Protein AF-A0A3D4QCE1-F1 (afdb_monomer)

Secondary structure (DSSP, 8-state):
-GGGS-HHHHHHTTSS-HHHHT-TTT----S-TT---HHHHHHHHHHHHHHHHHHHHHTT--HHHHHHTS-HHHHHHHHHHHHHHHTTT--GGGS-HHHHTT-HHHHHHHHHHSHHHHHHHHHHHHHHHHHHHHHHHHHHTTT--------SS--SSSHHHHH-

Mean predicted aligned error: 3.31 Å

Sequence (164 aa):
NPYFVDLETLIEEGLLTEEELDDPEEFDFGDDPERIDYGKLYTSKTKALKLAYTRFLAQGGDVKALAETLRPETLEYCVFMAIKDAHAGASWDVWPEALRDKEEKAVADFRATHADEIGFYVFVQYTFQQQWAALRAYATARGIEILGDIPIYCAPDSADTWAH

pLDDT: mean 95.27, std 3.22, range [82.56, 98.62]

Nearest PDB structures (foldseek):
  1esw-assembly1_A  TM=8.940E-01  e=5.575E-08  Thermus aquaticus
  5jiw-assembly1_A  TM=9.089E-01  e=1.547E-07  Thermus aquaticus
  2oww-assembly1_A  TM=8.912E-01  e=1.139E-07  Thermus thermophilus
  1fp9-assembly1_A  TM=8.664E-01  e=1.029E-07  Thermus thermophilus
  6m6t-assembly8_H  TM=8.892E-01  e=2.564E-06  Streptococcus agalactiae

Radius of gyration: 17.29 Å; Cα contacts (8 Å, |Δi|>4): 129; chains: 1; bounding box: 42×36×49 Å

Foldseek 3Di:
DLLPLDVVVLCVVVLDPPVQCPPPVQADQDDDPVDGDVVRCVRRSLSSLVSSLVVCVVVVHDLVVLLVVDDPLLLLQLLLVLQCVVVVNDFLVPDDPCQQQVPVVVSVVSCVVRVSSSSSSSSSVSSSVVVVVVVCVVCVVVVHDDDDDDDPDDDCRGSVVSVD

Solvent-accessible surface area (backbone atoms only — not comparable to full-atom values): 9610 Å² total; per-residue (Å²): 116,78,85,74,46,63,63,68,62,35,30,77,71,67,36,44,55,69,74,63,62,67,32,70,91,78,27,44,73,70,87,51,93,90,52,87,45,65,70,40,34,57,54,30,51,51,51,52,52,52,49,27,46,54,41,38,48,74,75,68,53,58,57,66,67,50,47,74,75,50,53,72,69,56,54,49,35,20,49,44,50,34,54,25,55,78,52,77,66,48,57,52,90,77,42,61,63,50,62,42,70,57,34,68,66,52,49,50,52,45,51,72,75,40,47,64,57,27,36,48,39,41,49,52,53,45,52,34,52,53,55,50,50,51,52,50,50,58,34,48,78,70,76,44,84,85,84,84,86,81,77,96,69,81,60,86,74,34,48,71,56,65,74,106

Structure (mmCIF, N/CA/C/O backbone):
data_AF-A0A3D4QCE1-F1
#
_entry.id   AF-A0A3D4QCE1-F1
#
loop_
_atom_site.group_PDB
_atom_site.id
_atom_site.type_symbol
_atom_site.label_atom_id
_atom_site.label_alt_id
_atom_site.label_comp_id
_atom_site.label_asym_id
_atom_site.label_entity_id
_atom_site.label_seq_id
_atom_site.pdbx_PDB_ins_code
_atom_site.Cartn_x
_atom_site.Cartn_y
_atom_site.Cartn_z
_atom_site.occupancy
_atom_site.B_iso_or_equiv
_atom_site.auth_seq_id
_atom_site.auth_comp_id
_atom_site.auth_asym_id
_atom_site.auth_atom_id
_atom_site.pdbx_PDB_model_num
ATOM 1 N N . ASN A 1 1 ? 1.823 -7.032 5.117 1.00 83.44 1 ASN A N 1
ATOM 2 C CA . ASN A 1 1 ? 0.753 -7.701 4.343 1.00 83.44 1 ASN A CA 1
ATOM 3 C C . ASN A 1 1 ? -0.381 -6.695 4.159 1.00 83.44 1 ASN A C 1
ATOM 5 O O . ASN A 1 1 ? -0.926 -6.285 5.178 1.00 83.44 1 ASN A O 1
ATOM 9 N N . PRO A 1 2 ? -0.708 -6.273 2.922 1.00 87.69 2 PRO A N 1
ATOM 10 C CA . PRO A 1 2 ? -1.757 -5.282 2.643 1.00 87.69 2 PRO A CA 1
ATOM 11 C C . PRO A 1 2 ? -3.135 -5.617 3.229 1.00 87.69 2 PRO A C 1
ATOM 13 O O . PRO A 1 2 ? -3.902 -4.714 3.542 1.00 87.69 2 PRO A O 1
ATOM 16 N N . TYR A 1 3 ? -3.448 -6.902 3.428 1.00 90.44 3 TYR A N 1
ATOM 17 C CA . TYR A 1 3 ? -4.744 -7.318 3.973 1.00 90.44 3 TYR A CA 1
ATOM 18 C C . TYR A 1 3 ? -4.987 -6.877 5.417 1.00 90.44 3 TYR A C 1
ATOM 20 O O . TYR A 1 3 ? -6.141 -6.766 5.820 1.00 90.44 3 TYR A O 1
ATOM 28 N N . PHE A 1 4 ? -3.923 -6.587 6.170 1.00 93.81 4 PHE A N 1
ATOM 29 C CA . PHE A 1 4 ? -4.021 -6.075 7.537 1.00 93.81 4 PHE A CA 1
ATOM 30 C C . PHE A 1 4 ? -4.146 -4.554 7.620 1.00 93.81 4 PHE A C 1
ATOM 32 O O . PHE A 1 4 ? -4.203 -4.030 8.726 1.00 93.81 4 PHE A O 1
ATOM 39 N N . VAL A 1 5 ? -4.174 -3.842 6.487 1.00 96.88 5 VAL A N 1
ATOM 40 C CA . VAL A 1 5 ? -4.593 -2.438 6.504 1.00 96.88 5 VAL A CA 1
ATOM 41 C C . VAL A 1 5 ? -6.070 -2.405 6.862 1.00 96.88 5 VAL A C 1
ATOM 43 O O . VAL A 1 5 ? -6.891 -2.988 6.156 1.00 96.88 5 VAL A O 1
ATOM 46 N N . ASP A 1 6 ? -6.408 -1.760 7.961 1.00 96.88 6 ASP A N 1
ATOM 47 C CA . ASP A 1 6 ? -7.773 -1.576 8.415 1.00 96.88 6 ASP A CA 1
ATOM 48 C C . ASP A 1 6 ? -8.494 -0.523 7.559 1.00 96.88 6 ASP A C 1
ATOM 50 O O . ASP A 1 6 ? -7.960 0.568 7.342 1.00 96.88 6 ASP A O 1
ATOM 54 N N . LEU A 1 7 ? -9.679 -0.872 7.040 1.00 96.69 7 LEU A N 1
ATOM 55 C CA . LEU A 1 7 ? -10.476 0.047 6.217 1.00 96.69 7 LEU A CA 1
ATOM 56 C C . LEU A 1 7 ? -11.301 1.002 7.077 1.00 96.69 7 LEU A C 1
ATOM 58 O O . LEU A 1 7 ? -11.534 2.118 6.630 1.00 96.69 7 LEU A O 1
ATOM 62 N N . GLU A 1 8 ? -11.691 0.610 8.293 1.00 96.12 8 GLU A N 1
ATOM 63 C CA . GLU A 1 8 ? -12.442 1.488 9.198 1.00 96.12 8 GLU A CA 1
ATOM 64 C C . GLU A 1 8 ? -11.604 2.719 9.559 1.00 96.12 8 GLU A C 1
ATOM 66 O O . GLU A 1 8 ? -12.056 3.849 9.390 1.00 96.12 8 GLU A O 1
ATOM 71 N N . THR A 1 9 ? -10.326 2.523 9.896 1.00 96.75 9 THR A N 1
ATOM 72 C CA . THR A 1 9 ? -9.375 3.628 10.093 1.00 96.75 9 THR A CA 1
ATOM 73 C C . THR A 1 9 ? -9.278 4.533 8.853 1.00 96.75 9 THR A C 1
ATOM 75 O O . THR A 1 9 ? -9.204 5.751 8.977 1.00 96.75 9 THR A O 1
ATOM 78 N N . LEU A 1 10 ? -9.319 3.975 7.635 1.00 97.81 10 LEU A N 1
ATOM 79 C CA . LEU A 1 10 ? -9.303 4.779 6.403 1.00 97.81 10 LEU A CA 1
ATOM 80 C C . LEU A 1 10 ? -10.608 5.570 6.188 1.00 97.81 10 LEU A C 1
ATOM 82 O O . LEU A 1 10 ? -10.577 6.627 5.554 1.00 97.81 10 LEU A O 1
ATOM 86 N N . ILE A 1 11 ? -11.741 5.092 6.712 1.00 97.94 11 ILE A N 1
ATOM 87 C CA . ILE A 1 11 ? -12.995 5.859 6.763 1.00 97.94 11 ILE A CA 1
ATOM 88 C C . ILE A 1 11 ? -12.850 7.026 7.743 1.00 97.94 11 ILE A C 1
ATOM 90 O O . ILE A 1 11 ? -13.191 8.158 7.400 1.00 97.94 11 ILE A O 1
ATOM 94 N N . GLU A 1 12 ? -12.298 6.782 8.934 1.00 96.88 12 GLU A N 1
ATOM 95 C CA . GLU A 1 12 ? -12.053 7.827 9.941 1.00 96.88 12 GLU A CA 1
ATOM 96 C C . GLU A 1 12 ? -11.112 8.928 9.424 1.00 96.88 12 GLU A C 1
ATOM 98 O O . GLU A 1 12 ? -11.304 10.110 9.719 1.00 96.88 12 GLU A O 1
ATOM 103 N N . GLU A 1 13 ? -10.128 8.558 8.602 1.00 95.69 13 GLU A N 1
ATOM 104 C CA . GLU A 1 13 ? -9.213 9.481 7.917 1.00 95.69 13 GLU A CA 1
ATOM 105 C C . GLU A 1 13 ? -9.865 10.226 6.733 1.00 95.69 13 GLU A C 1
ATOM 107 O O . GLU A 1 13 ? -9.247 11.112 6.141 1.00 95.69 13 GLU A O 1
ATOM 112 N N . GLY A 1 14 ? -11.111 9.899 6.374 1.00 96.94 14 GLY A N 1
ATOM 113 C CA . GLY A 1 14 ? -11.827 10.505 5.249 1.00 96.94 14 GLY A CA 1
ATOM 114 C C . GLY A 1 14 ? -11.288 10.085 3.877 1.00 96.94 14 GLY A C 1
ATOM 115 O O . GLY A 1 14 ? -11.485 10.795 2.885 1.00 96.94 14 GLY A O 1
ATOM 116 N N . LEU A 1 15 ? -10.579 8.956 3.810 1.00 97.75 15 LEU A N 1
ATOM 117 C CA . LEU A 1 15 ? -10.080 8.360 2.569 1.00 97.75 15 LEU A CA 1
ATOM 118 C C . LEU A 1 15 ? -11.067 7.344 1.991 1.00 97.75 15 LEU A C 1
ATOM 120 O O . LEU A 1 15 ? -11.089 7.137 0.778 1.00 97.75 15 LEU A O 1
ATOM 124 N N . LEU A 1 16 ? -11.910 6.749 2.829 1.00 97.94 16 LEU A N 1
ATOM 125 C CA . LEU A 1 16 ? -13.013 5.875 2.436 1.00 97.94 16 LEU A CA 1
ATOM 126 C C . LEU A 1 16 ? -14.327 6.325 3.088 1.00 97.94 16 LEU A C 1
ATOM 128 O O . LEU A 1 16 ? -14.343 7.219 3.933 1.00 97.94 16 LEU A O 1
ATOM 132 N N . THR A 1 17 ? -15.437 5.727 2.677 1.00 97.38 17 THR A N 1
ATOM 133 C CA . THR A 1 17 ? -16.747 5.883 3.321 1.00 97.38 17 THR A CA 1
ATOM 134 C C . THR A 1 17 ? -17.340 4.514 3.630 1.00 97.38 17 THR A C 1
ATOM 136 O O . THR A 1 17 ? -16.986 3.528 2.997 1.00 97.38 17 THR A O 1
ATOM 139 N N . GLU A 1 18 ? -18.225 4.434 4.617 1.00 96.38 18 GLU A N 1
ATOM 140 C CA . GLU A 1 18 ? -18.928 3.182 4.928 1.00 96.38 18 GLU A CA 1
ATOM 141 C C . GLU A 1 18 ? -19.892 2.805 3.791 1.00 96.38 18 GLU A C 1
ATOM 143 O O . GLU A 1 18 ? -19.840 1.693 3.280 1.00 96.38 18 GLU A O 1
ATOM 148 N N . GLU A 1 19 ? -20.667 3.781 3.300 1.00 95.69 19 GLU A N 1
ATOM 149 C CA . GLU A 1 19 ? -21.658 3.592 2.229 1.00 95.69 19 GLU A CA 1
ATOM 150 C C . GLU A 1 19 ? -21.066 2.966 0.960 1.00 95.69 19 GLU A C 1
ATOM 152 O O . GLU A 1 19 ? -21.704 2.118 0.344 1.00 95.69 19 GLU A O 1
ATOM 157 N N . GLU A 1 20 ? -19.850 3.353 0.563 1.00 94.12 20 GLU A N 1
ATOM 158 C CA . GLU A 1 20 ? -19.236 2.777 -0.636 1.00 94.12 20 GLU A CA 1
ATOM 159 C C . GLU A 1 20 ? -18.752 1.342 -0.423 1.00 94.12 20 GLU A C 1
ATOM 161 O O . GLU A 1 20 ? -18.812 0.556 -1.357 1.00 94.12 20 GLU A O 1
ATOM 166 N N . LEU A 1 21 ? -18.249 1.003 0.770 1.00 94.56 21 LEU A N 1
ATOM 167 C CA . LEU A 1 21 ? -17.725 -0.335 1.059 1.00 94.56 21 LEU A CA 1
ATOM 168 C C . LEU A 1 21 ? -18.851 -1.350 1.269 1.00 94.56 21 LEU A C 1
ATOM 170 O O . LEU A 1 21 ? -18.628 -2.542 1.057 1.00 94.56 21 LEU A O 1
ATOM 174 N N . ASP A 1 22 ? -20.035 -0.864 1.638 1.00 94.00 22 ASP A N 1
ATOM 175 C CA . ASP A 1 22 ? -21.259 -1.647 1.773 1.00 94.00 22 ASP A CA 1
ATOM 176 C C . ASP A 1 22 ? -21.968 -1.904 0.433 1.00 94.00 22 ASP A C 1
ATOM 178 O O . ASP A 1 22 ? -22.922 -2.683 0.404 1.00 94.00 22 ASP A O 1
ATOM 182 N N . ASP A 1 23 ? -21.531 -1.288 -0.676 1.00 95.00 23 ASP A N 1
ATOM 183 C CA . ASP A 1 23 ? -22.093 -1.541 -2.007 1.00 95.00 23 ASP A CA 1
ATOM 184 C C . ASP A 1 23 ? -21.661 -2.930 -2.526 1.00 95.00 23 ASP A C 1
ATOM 186 O O . ASP A 1 23 ? -20.502 -3.111 -2.924 1.00 95.00 23 ASP A O 1
ATOM 190 N N . PRO A 1 24 ? -22.580 -3.917 -2.587 1.00 91.44 24 PRO A N 1
ATOM 191 C CA . PRO A 1 24 ? -22.249 -5.283 -2.975 1.00 91.44 24 PRO A CA 1
ATOM 192 C C . PRO A 1 24 ? -21.969 -5.439 -4.477 1.00 91.44 24 PRO A C 1
ATOM 194 O O . PRO A 1 24 ? -21.457 -6.482 -4.892 1.00 91.44 24 PRO A O 1
ATOM 197 N N . GLU A 1 25 ? -22.325 -4.454 -5.312 1.00 92.69 25 GLU A N 1
ATOM 198 C CA . GLU A 1 25 ? -21.943 -4.450 -6.731 1.00 92.69 25 GLU A CA 1
ATOM 199 C C . GLU A 1 25 ? -20.468 -4.063 -6.899 1.00 92.69 25 GLU A C 1
ATOM 201 O O . GLU A 1 25 ? -19.796 -4.524 -7.828 1.00 92.69 25 GLU A O 1
ATOM 206 N N . GLU A 1 26 ? -19.940 -3.260 -5.972 1.00 93.88 26 GLU A N 1
ATOM 207 C CA . GLU A 1 26 ? -18.584 -2.732 -6.036 1.00 93.88 26 GLU A CA 1
ATOM 208 C C . GLU A 1 26 ? -17.591 -3.517 -5.166 1.00 93.88 26 GLU A C 1
ATOM 210 O O . GLU A 1 26 ? -16.431 -3.671 -5.579 1.00 93.88 26 GLU A O 1
ATOM 215 N N . PHE A 1 27 ? -18.019 -4.021 -4.006 1.00 95.31 27 PHE A N 1
ATOM 216 C CA . PHE A 1 27 ? -17.170 -4.719 -3.043 1.00 95.31 27 PHE A CA 1
ATOM 217 C C . PHE A 1 27 ? -17.834 -5.985 -2.491 1.00 95.31 27 PHE A C 1
ATOM 219 O O . PHE A 1 27 ? -18.981 -5.999 -2.067 1.00 95.31 27 PHE A O 1
ATOM 226 N N . ASP A 1 28 ? -17.055 -7.063 -2.437 1.00 94.75 28 ASP A N 1
ATOM 227 C CA . ASP A 1 28 ? -17.433 -8.318 -1.788 1.00 94.75 28 ASP A CA 1
ATOM 228 C C . ASP A 1 28 ? -16.292 -8.742 -0.859 1.00 94.75 28 ASP A C 1
ATOM 230 O O . ASP A 1 28 ? -15.197 -9.086 -1.317 1.00 94.75 28 ASP A O 1
ATOM 234 N N . PHE A 1 29 ? -16.518 -8.664 0.452 1.00 92.44 29 PHE A N 1
ATOM 235 C CA . P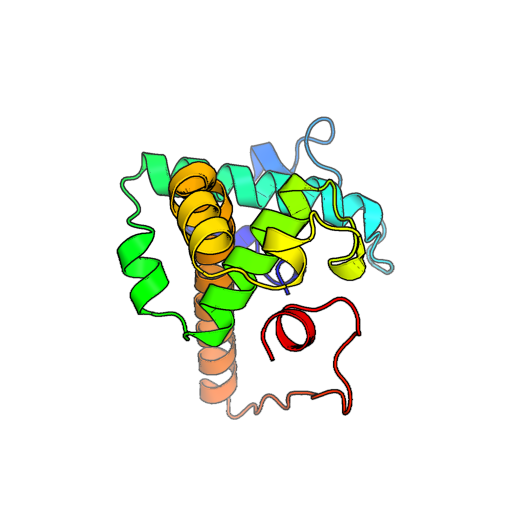HE A 1 29 ? -15.543 -9.064 1.474 1.00 92.44 29 PHE A CA 1
ATOM 236 C C . PHE A 1 29 ? -15.810 -10.470 2.036 1.00 92.44 29 PHE A C 1
ATOM 238 O O . PHE A 1 29 ? -15.065 -10.934 2.900 1.00 92.44 29 PHE A O 1
ATOM 245 N N . GLY A 1 30 ? -16.818 -11.170 1.506 1.00 91.19 30 GLY A N 1
ATOM 246 C CA . GLY A 1 30 ? -17.344 -12.405 2.077 1.00 91.19 30 GLY A CA 1
ATOM 247 C C . GLY A 1 30 ? -18.401 -12.154 3.155 1.00 91.19 30 GLY A C 1
ATOM 248 O O . GLY A 1 30 ? -18.502 -11.073 3.727 1.00 91.19 30 GLY A O 1
ATOM 249 N N . ASP A 1 31 ? -19.206 -13.179 3.407 1.00 89.44 31 ASP A N 1
ATOM 250 C CA . ASP A 1 31 ? -20.371 -13.171 4.297 1.00 89.44 31 ASP A CA 1
ATOM 251 C C . ASP A 1 31 ? -20.263 -14.199 5.440 1.00 89.44 31 ASP A C 1
ATOM 253 O O . ASP A 1 31 ? -21.109 -14.225 6.335 1.00 89.44 31 ASP A O 1
ATOM 257 N N . ASP A 1 32 ? -19.219 -15.035 5.431 1.00 92.69 32 ASP A N 1
ATOM 258 C CA . ASP A 1 32 ? -18.962 -16.054 6.449 1.00 92.69 32 ASP A CA 1
ATOM 259 C C . ASP A 1 32 ? -18.036 -15.506 7.557 1.00 92.69 32 ASP A C 1
ATOM 261 O O . ASP A 1 32 ? -16.844 -15.294 7.317 1.00 92.69 32 ASP A O 1
ATOM 265 N N . PRO A 1 33 ? -18.530 -15.306 8.794 1.00 91.12 33 PRO A N 1
ATOM 266 C CA . PRO A 1 33 ? -17.713 -14.791 9.893 1.00 91.12 33 PRO A CA 1
ATOM 267 C C . PRO A 1 33 ? -16.642 -15.782 10.385 1.00 91.12 33 PRO A C 1
ATOM 269 O O . PRO A 1 33 ? -15.728 -15.381 11.106 1.00 91.12 33 PRO A O 1
ATOM 272 N N . GLU A 1 34 ? -16.736 -17.068 10.030 1.00 94.88 34 GLU A N 1
ATOM 273 C CA . GLU A 1 34 ? -15.781 -18.107 10.436 1.00 94.88 34 GLU A CA 1
ATOM 274 C C . GLU A 1 34 ? -14.735 -18.412 9.351 1.00 94.88 34 GLU A C 1
ATOM 276 O O . GLU A 1 34 ? -13.765 -19.134 9.614 1.00 94.88 34 GLU A O 1
ATOM 281 N N . ARG A 1 35 ? -14.898 -17.885 8.127 1.00 93.31 35 ARG A N 1
ATOM 282 C CA . ARG A 1 35 ? -14.027 -18.204 6.986 1.00 93.31 35 ARG A CA 1
ATOM 283 C C . ARG A 1 35 ? -13.673 -16.980 6.155 1.00 93.31 35 ARG A C 1
ATOM 285 O O . ARG A 1 35 ? -14.528 -16.280 5.637 1.00 93.31 35 ARG A O 1
ATOM 292 N N . ILE A 1 36 ? -12.376 -16.809 5.913 1.00 92.56 36 ILE A N 1
ATOM 293 C CA . ILE A 1 36 ? -11.868 -15.763 5.023 1.00 92.56 36 ILE A CA 1
ATOM 294 C C . ILE A 1 36 ? -11.841 -16.285 3.582 1.00 92.56 36 ILE A C 1
ATOM 296 O O . ILE A 1 36 ? -11.151 -17.266 3.286 1.00 92.56 36 ILE A O 1
ATOM 300 N N . ASP A 1 37 ? -12.531 -15.594 2.675 1.00 93.38 37 ASP A N 1
ATOM 301 C CA . ASP A 1 37 ? -12.375 -15.783 1.232 1.00 93.38 37 ASP A CA 1
ATOM 302 C C . ASP A 1 37 ? -11.277 -14.851 0.697 1.00 93.38 37 ASP A C 1
ATOM 304 O O . ASP A 1 37 ? -11.484 -13.664 0.437 1.00 93.38 37 ASP A O 1
ATOM 308 N N . TYR A 1 38 ? -10.073 -15.400 0.531 1.00 90.44 38 TYR A N 1
ATOM 309 C CA . TYR A 1 38 ? -8.928 -14.637 0.034 1.00 90.44 38 TYR A CA 1
ATOM 310 C C . TYR A 1 38 ? -9.063 -14.199 -1.431 1.00 90.44 38 TYR A C 1
ATOM 312 O O . TYR A 1 38 ? -8.399 -13.240 -1.821 1.00 90.44 38 TYR A O 1
ATOM 320 N N . GLY A 1 39 ? -9.893 -14.863 -2.242 1.00 90.44 39 GLY A N 1
ATOM 321 C CA . GLY A 1 39 ? -10.122 -14.467 -3.635 1.00 90.44 39 GLY A CA 1
ATOM 322 C C . GLY A 1 39 ? -10.963 -13.195 -3.719 1.00 90.44 39 GLY A C 1
ATOM 323 O O . GLY A 1 39 ? -10.599 -12.240 -4.415 1.00 90.44 39 GLY A O 1
ATOM 324 N N . LYS A 1 40 ? -12.042 -13.153 -2.931 1.00 91.69 40 LYS A N 1
ATOM 325 C CA . LYS A 1 40 ? -12.868 -11.956 -2.735 1.00 91.69 40 LYS A CA 1
ATOM 326 C C . LYS A 1 40 ? -12.054 -10.817 -2.123 1.00 91.69 40 LYS A C 1
ATOM 328 O O . LYS A 1 40 ? -12.007 -9.718 -2.677 1.00 91.69 40 LYS A O 1
ATOM 333 N N . LEU A 1 41 ? -11.301 -11.115 -1.060 1.00 91.06 41 LEU A N 1
ATOM 334 C CA . LEU A 1 41 ? -10.443 -10.138 -0.394 1.00 91.06 41 LEU A CA 1
ATOM 335 C C . LEU A 1 41 ? -9.381 -9.555 -1.337 1.00 91.06 41 LEU A C 1
ATOM 337 O O . LEU A 1 41 ? -9.179 -8.344 -1.333 1.00 91.06 41 LEU A O 1
ATOM 341 N N . TYR A 1 42 ? -8.729 -10.378 -2.166 1.00 89.00 42 TYR A N 1
ATOM 342 C CA . TYR A 1 42 ? -7.738 -9.909 -3.143 1.00 89.00 42 TYR A CA 1
ATOM 343 C C . TYR A 1 42 ? -8.312 -8.832 -4.069 1.00 89.00 42 TYR A C 1
ATOM 345 O O . TYR A 1 42 ? -7.675 -7.798 -4.284 1.00 89.00 42 TYR A O 1
ATOM 353 N N . THR A 1 43 ? -9.535 -9.039 -4.557 1.00 91.44 43 THR A N 1
ATOM 354 C CA . THR A 1 43 ? -10.201 -8.110 -5.477 1.00 91.44 43 THR A CA 1
ATOM 355 C C . THR A 1 43 ? -10.675 -6.852 -4.745 1.00 91.44 43 THR A C 1
ATOM 357 O O . THR A 1 43 ? -10.245 -5.740 -5.069 1.00 91.44 43 THR A O 1
ATOM 360 N N . SER A 1 44 ? -11.503 -7.019 -3.712 1.00 94.81 44 SER A N 1
ATOM 361 C CA . SER A 1 44 ? -12.181 -5.914 -3.023 1.00 94.81 44 SER A CA 1
ATOM 362 C C . SER A 1 44 ? -11.222 -5.059 -2.198 1.00 94.81 44 SER A C 1
ATOM 364 O O . SER A 1 44 ? -11.280 -3.831 -2.254 1.00 94.81 44 SER A O 1
ATOM 366 N N . LYS A 1 45 ? -10.267 -5.677 -1.487 1.00 94.75 45 LYS A N 1
ATOM 367 C CA . LYS A 1 45 ? -9.291 -4.938 -0.672 1.00 94.75 45 LYS A CA 1
ATOM 368 C C . LYS A 1 45 ? -8.363 -4.101 -1.540 1.00 94.75 45 LYS A C 1
ATOM 370 O O . LYS A 1 45 ? -8.134 -2.935 -1.237 1.00 94.75 45 LYS A O 1
ATOM 375 N N . THR A 1 46 ? -7.849 -4.669 -2.631 1.00 93.69 46 THR A N 1
ATOM 376 C CA . THR A 1 46 ? -6.967 -3.931 -3.547 1.00 93.69 46 THR A CA 1
ATOM 377 C C . THR A 1 46 ? -7.704 -2.751 -4.172 1.00 93.69 46 THR A C 1
ATOM 379 O O . THR A 1 46 ? -7.153 -1.653 -4.236 1.00 93.69 46 THR A O 1
ATOM 382 N N . LYS A 1 47 ? -8.966 -2.948 -4.575 1.00 95.81 47 LYS A N 1
ATOM 383 C CA . LYS A 1 47 ? -9.825 -1.881 -5.100 1.00 95.81 47 LYS A CA 1
ATOM 384 C C . LYS A 1 47 ? -10.040 -0.762 -4.076 1.00 95.81 47 LYS A C 1
ATOM 386 O O . LYS A 1 47 ? -9.808 0.400 -4.406 1.00 95.81 47 LYS A O 1
ATOM 391 N N . ALA A 1 48 ? -10.393 -1.105 -2.836 1.00 97.56 48 ALA A N 1
ATOM 392 C CA . ALA A 1 48 ? -10.601 -0.131 -1.764 1.00 97.56 48 ALA A CA 1
ATOM 393 C C . ALA A 1 48 ? -9.319 0.663 -1.468 1.00 97.56 48 ALA A C 1
ATOM 395 O O . ALA A 1 48 ? -9.339 1.888 -1.397 1.00 97.56 48 ALA A O 1
ATOM 396 N N . LEU A 1 49 ? -8.168 -0.012 -1.387 1.00 97.88 49 LEU A N 1
ATOM 397 C CA . LEU A 1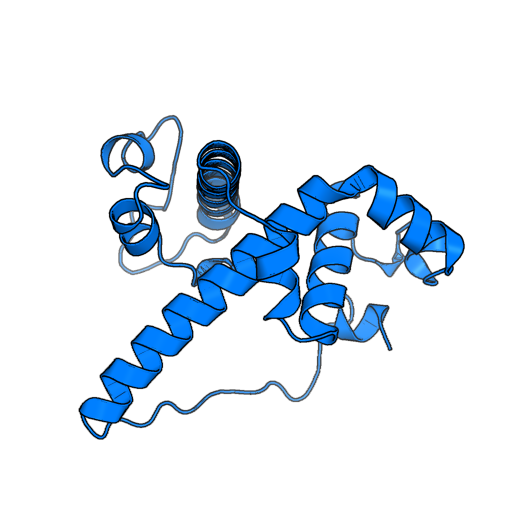 49 ? -6.887 0.655 -1.148 1.00 97.88 49 LEU A CA 1
ATOM 398 C C . LEU A 1 49 ? -6.484 1.584 -2.304 1.00 97.88 49 LEU A C 1
ATOM 400 O O . LEU A 1 49 ? -5.935 2.655 -2.053 1.00 97.88 49 LEU A O 1
ATOM 404 N N . LYS A 1 50 ? -6.764 1.217 -3.563 1.00 97.62 50 LYS A N 1
ATOM 405 C CA . LYS A 1 50 ? -6.522 2.096 -4.723 1.00 97.62 50 LYS A CA 1
ATOM 406 C C . LYS A 1 50 ? -7.421 3.334 -4.693 1.00 97.62 50 LYS A C 1
ATOM 408 O O . LYS A 1 50 ? -6.960 4.431 -5.012 1.00 97.62 50 LYS A O 1
ATOM 413 N N . LEU A 1 51 ? -8.678 3.177 -4.273 1.00 98.00 51 LEU A N 1
ATOM 414 C CA . LEU A 1 51 ? -9.596 4.300 -4.077 1.00 98.00 51 LEU A CA 1
ATOM 415 C C . LEU A 1 51 ? -9.102 5.240 -2.966 1.00 98.00 51 LEU A C 1
ATOM 417 O O . LEU A 1 51 ? -9.011 6.449 -3.187 1.00 98.00 51 LEU A O 1
ATOM 421 N N . ALA A 1 52 ? -8.704 4.682 -1.820 1.00 98.44 52 ALA A N 1
ATOM 422 C CA . ALA A 1 52 ? -8.123 5.438 -0.713 1.00 98.44 52 ALA A CA 1
ATOM 423 C C . ALA A 1 52 ? -6.863 6.203 -1.150 1.00 98.44 52 ALA A C 1
ATOM 425 O O . ALA A 1 52 ? -6.738 7.395 -0.879 1.00 98.44 52 ALA A O 1
ATOM 426 N N . TYR A 1 53 ? -5.969 5.552 -1.900 1.00 98.56 53 TYR A N 1
ATOM 427 C CA . TYR A 1 53 ? -4.766 6.180 -2.449 1.00 98.56 53 TYR A CA 1
ATOM 428 C C . TYR A 1 53 ? -5.094 7.332 -3.411 1.00 98.56 53 TYR A C 1
ATOM 430 O O . TYR A 1 53 ? -4.530 8.419 -3.298 1.00 98.56 53 TYR A O 1
ATOM 438 N N . THR A 1 54 ? -6.068 7.140 -4.306 1.00 98.31 54 THR A N 1
ATOM 439 C CA . THR A 1 54 ? -6.525 8.194 -5.228 1.00 98.31 54 THR A CA 1
ATOM 440 C C . THR A 1 54 ? -7.027 9.422 -4.462 1.00 98.31 54 THR A C 1
ATOM 442 O O . THR A 1 54 ? -6.713 10.560 -4.818 1.00 98.31 54 THR A O 1
ATOM 445 N N . ARG A 1 55 ? -7.781 9.211 -3.377 1.00 98.25 55 ARG A N 1
ATOM 446 C CA . ARG A 1 55 ? -8.278 10.295 -2.516 1.00 98.25 55 ARG A CA 1
ATOM 447 C C . ARG A 1 55 ? -7.174 10.946 -1.696 1.00 98.25 55 ARG A C 1
ATOM 449 O O . ARG A 1 55 ? -7.163 12.168 -1.602 1.00 98.25 55 ARG A O 1
ATOM 456 N N . PHE A 1 56 ? -6.221 10.170 -1.188 1.00 98.44 56 PHE A N 1
ATOM 457 C CA . PHE A 1 56 ? -5.029 10.689 -0.520 1.00 98.44 56 PHE A CA 1
ATOM 458 C C . PHE A 1 56 ? -4.274 11.667 -1.431 1.00 98.44 56 PHE A C 1
ATOM 460 O O . PHE A 1 56 ? -3.986 12.792 -1.022 1.00 98.44 56 PHE A O 1
ATOM 467 N N . LEU A 1 57 ? -4.040 11.296 -2.695 1.00 98.06 57 LEU A N 1
ATOM 468 C CA . LEU A 1 57 ? -3.424 12.190 -3.680 1.00 98.06 57 LEU A CA 1
ATOM 469 C C . LEU A 1 57 ? -4.280 13.437 -3.947 1.00 98.06 57 LEU A C 1
ATOM 471 O O . LEU A 1 57 ? -3.759 14.553 -3.965 1.00 98.06 57 LEU A O 1
ATOM 475 N N . ALA A 1 58 ? -5.596 13.273 -4.117 1.00 97.69 58 ALA A N 1
ATOM 476 C CA . ALA A 1 58 ? -6.517 14.387 -4.363 1.00 97.69 58 ALA A CA 1
ATOM 477 C C . ALA A 1 58 ? -6.591 15.382 -3.189 1.00 97.69 58 ALA A C 1
ATOM 479 O O . ALA A 1 58 ? -6.819 16.573 -3.401 1.00 97.69 58 ALA A O 1
ATOM 480 N N . GLN A 1 59 ? -6.360 14.910 -1.962 1.00 97.06 59 GLN A N 1
ATOM 481 C CA . GLN A 1 59 ? -6.265 15.730 -0.752 1.00 97.06 59 GLN A CA 1
ATOM 482 C C . GLN A 1 59 ? -4.883 16.392 -0.575 1.00 97.06 59 GLN A C 1
ATOM 484 O O . GLN A 1 59 ? -4.659 17.091 0.411 1.00 97.06 59 GLN A O 1
ATOM 489 N N . GLY A 1 60 ? -3.965 16.227 -1.536 1.00 97.12 60 GLY A N 1
ATOM 490 C CA . GLY A 1 60 ? -2.624 16.819 -1.507 1.00 97.12 60 GLY A CA 1
ATOM 491 C C . GLY A 1 60 ? -1.577 15.962 -0.794 1.00 97.12 60 GLY A C 1
ATOM 492 O O . GLY A 1 60 ? -0.547 16.490 -0.375 1.00 97.12 60 GLY A O 1
ATOM 493 N N . GLY A 1 61 ? -1.834 14.663 -0.638 1.00 97.00 61 GLY A N 1
ATOM 494 C CA . GLY A 1 61 ? -0.900 13.712 -0.053 1.00 97.00 61 GLY A CA 1
ATOM 495 C C . GLY A 1 61 ? 0.433 13.645 -0.802 1.00 97.00 61 GLY A C 1
ATOM 496 O O . GLY A 1 61 ? 0.473 13.587 -2.032 1.00 97.00 61 GLY A O 1
ATOM 497 N N . ASP A 1 62 ? 1.538 13.635 -0.053 1.00 97.06 62 ASP A N 1
ATOM 498 C CA . ASP A 1 62 ? 2.892 13.586 -0.605 1.00 97.06 62 ASP A CA 1
ATOM 499 C C . ASP A 1 62 ? 3.507 12.191 -0.444 1.00 97.06 62 ASP A C 1
ATOM 501 O O . ASP A 1 62 ? 4.032 11.823 0.609 1.00 97.06 62 ASP A O 1
ATOM 505 N N . VAL A 1 63 ? 3.476 11.416 -1.527 1.00 97.25 63 VAL A N 1
ATOM 506 C CA . VAL A 1 63 ? 4.063 10.069 -1.588 1.00 97.25 63 VAL A CA 1
ATOM 507 C C . VAL A 1 63 ? 5.568 10.080 -1.316 1.00 97.25 63 VAL A C 1
ATOM 509 O O . VAL A 1 63 ? 6.086 9.126 -0.735 1.00 97.25 63 VAL A O 1
ATOM 512 N N . LYS A 1 64 ? 6.289 11.143 -1.697 1.00 96.38 64 LYS A N 1
ATOM 513 C CA . LYS A 1 64 ? 7.734 11.230 -1.438 1.00 96.38 64 LYS A CA 1
ATOM 514 C C . LYS A 1 64 ? 7.995 11.360 0.056 1.00 96.38 64 LYS A C 1
ATOM 516 O O . LYS A 1 64 ? 8.839 10.637 0.576 1.00 96.38 64 LYS A O 1
ATOM 521 N N . ALA A 1 65 ? 7.216 12.195 0.741 1.00 97.12 65 ALA A N 1
ATOM 522 C CA . ALA A 1 65 ? 7.283 12.310 2.194 1.00 97.12 65 ALA A CA 1
ATOM 523 C C . ALA A 1 65 ? 6.954 10.974 2.885 1.00 97.12 65 ALA A C 1
ATOM 525 O O . ALA A 1 65 ? 7.630 10.601 3.842 1.00 97.12 65 ALA A O 1
ATOM 526 N N . LEU A 1 66 ? 5.974 10.210 2.379 1.00 97.56 66 LEU A N 1
ATOM 527 C CA . LEU A 1 66 ? 5.703 8.862 2.897 1.00 97.56 66 LEU A CA 1
ATOM 528 C C . LEU A 1 66 ? 6.907 7.931 2.702 1.00 97.56 66 LEU A C 1
ATOM 530 O O . LEU A 1 66 ? 7.317 7.253 3.646 1.00 97.56 66 LEU A O 1
ATOM 534 N N . ALA A 1 67 ? 7.500 7.929 1.505 1.00 96.75 67 ALA A N 1
ATOM 535 C CA . ALA A 1 67 ? 8.641 7.083 1.165 1.00 96.75 67 ALA A CA 1
ATOM 536 C C . ALA A 1 67 ? 9.859 7.332 2.073 1.00 96.75 67 ALA A C 1
ATOM 538 O O . ALA A 1 67 ? 10.548 6.378 2.428 1.00 96.75 67 ALA A O 1
ATOM 539 N N . GLU A 1 68 ? 10.093 8.575 2.505 1.00 96.75 68 GLU A N 1
ATOM 540 C CA . GLU A 1 68 ? 11.183 8.937 3.430 1.00 96.75 68 GLU A CA 1
ATOM 541 C C . GLU A 1 68 ? 11.045 8.302 4.825 1.00 96.75 68 GLU A C 1
ATOM 543 O O . GLU A 1 68 ? 12.032 8.172 5.550 1.00 96.75 68 GLU A O 1
ATOM 548 N N . THR A 1 69 ? 9.838 7.876 5.210 1.00 95.75 69 THR A N 1
ATOM 549 C CA . THR A 1 69 ? 9.588 7.195 6.494 1.00 95.75 69 THR A CA 1
ATOM 550 C C . THR A 1 69 ? 9.733 5.673 6.420 1.00 95.75 69 THR A C 1
ATOM 552 O O . THR A 1 69 ? 9.712 4.993 7.454 1.00 95.75 69 THR A O 1
ATOM 555 N N . LEU A 1 70 ? 9.858 5.128 5.207 1.00 96.50 70 LEU A N 1
ATOM 556 C CA . LEU A 1 70 ? 9.981 3.698 4.960 1.00 96.50 70 LEU A CA 1
ATOM 557 C C . LEU A 1 70 ? 11.450 3.287 4.874 1.00 96.50 70 LEU A C 1
ATOM 559 O O . LEU A 1 70 ? 12.332 4.058 4.500 1.00 96.50 70 LEU A O 1
ATOM 563 N N . ARG A 1 71 ? 11.722 2.028 5.218 1.00 96.50 71 ARG A N 1
ATOM 564 C CA . ARG A 1 71 ? 13.068 1.465 5.085 1.00 96.50 71 ARG A CA 1
ATOM 565 C C . ARG A 1 71 ? 13.400 1.187 3.612 1.00 96.50 71 ARG A C 1
ATOM 567 O O . ARG A 1 71 ? 12.480 0.891 2.845 1.00 96.50 71 ARG A O 1
ATOM 574 N N . PRO A 1 72 ? 14.688 1.195 3.219 1.00 95.06 72 PRO A N 1
ATOM 575 C CA . PRO A 1 72 ? 15.100 0.886 1.849 1.00 95.06 72 PRO A CA 1
ATOM 576 C C . PRO A 1 72 ? 14.549 -0.446 1.326 1.00 95.06 72 PRO A C 1
ATOM 578 O O . PRO A 1 72 ? 14.064 -0.506 0.201 1.00 95.06 72 PRO A O 1
ATOM 581 N N . GLU A 1 73 ? 14.529 -1.491 2.154 1.00 94.38 73 GLU A N 1
ATOM 582 C CA . GLU A 1 73 ? 14.008 -2.812 1.782 1.00 94.38 73 GLU A CA 1
ATOM 583 C C . GLU A 1 73 ? 12.493 -2.771 1.525 1.00 94.38 73 GLU A C 1
ATOM 585 O O . GLU A 1 73 ? 11.984 -3.432 0.621 1.00 94.38 73 GLU A O 1
ATOM 590 N N . THR A 1 74 ? 11.758 -1.939 2.272 1.00 96.12 74 THR A N 1
ATOM 591 C CA . THR A 1 74 ? 10.326 -1.710 2.036 1.00 96.12 74 THR A CA 1
ATOM 592 C C . THR A 1 74 ? 10.095 -0.970 0.717 1.00 96.12 74 THR A C 1
ATOM 594 O O . THR A 1 74 ? 9.137 -1.271 0.006 1.00 96.12 74 THR A O 1
ATOM 597 N N . LEU A 1 75 ? 10.966 -0.024 0.360 1.00 96.50 75 LEU A N 1
ATOM 598 C CA . LEU A 1 75 ? 10.891 0.674 -0.927 1.00 96.50 75 LEU A CA 1
ATOM 599 C C . LEU A 1 75 ? 11.205 -0.265 -2.100 1.00 96.50 75 LEU A C 1
ATOM 601 O O . LEU A 1 75 ? 10.525 -0.203 -3.124 1.00 96.50 75 LEU A O 1
ATOM 605 N N . GLU A 1 76 ? 12.172 -1.173 -1.943 1.00 95.44 76 GLU A N 1
ATOM 606 C CA . GLU A 1 76 ? 12.438 -2.238 -2.921 1.00 95.44 76 GLU A CA 1
ATOM 607 C C . GLU A 1 76 ? 11.231 -3.165 -3.089 1.00 95.44 76 GLU A C 1
ATOM 609 O O . GLU A 1 76 ? 10.841 -3.462 -4.219 1.00 95.44 76 GLU A O 1
ATOM 614 N N . TYR A 1 77 ? 10.576 -3.548 -1.988 1.00 97.06 77 TYR A N 1
ATOM 615 C CA . TYR A 1 77 ? 9.318 -4.294 -2.036 1.00 97.06 77 TYR A CA 1
ATOM 616 C C . TYR A 1 77 ? 8.232 -3.554 -2.832 1.00 97.06 77 TYR A C 1
ATOM 618 O O . TYR A 1 77 ? 7.536 -4.174 -3.633 1.00 97.06 77 TYR A O 1
ATOM 626 N N . CYS A 1 78 ? 8.094 -2.235 -2.661 1.00 97.81 78 CYS A N 1
ATOM 627 C CA . CYS A 1 78 ? 7.099 -1.454 -3.406 1.00 97.81 78 CYS A CA 1
ATOM 628 C C . CYS 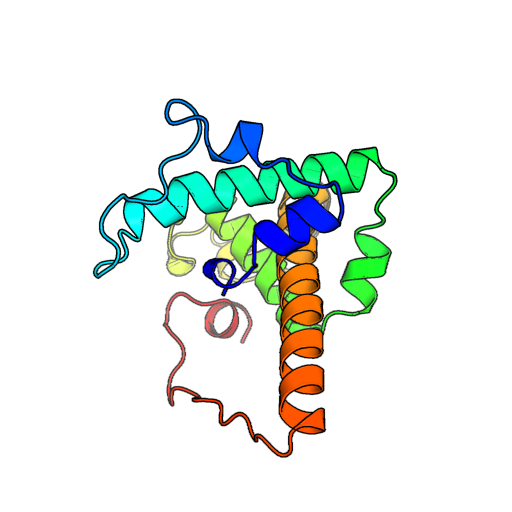A 1 78 ? 7.358 -1.498 -4.919 1.00 97.81 78 CYS A C 1
ATOM 630 O O . CYS A 1 78 ? 6.420 -1.622 -5.704 1.00 97.81 78 CYS A O 1
ATOM 632 N N . VAL A 1 79 ? 8.628 -1.453 -5.329 1.00 97.62 79 VAL A N 1
ATOM 633 C CA . VAL A 1 79 ? 9.016 -1.562 -6.744 1.00 97.62 79 VAL A CA 1
ATOM 634 C C . VAL A 1 79 ? 8.774 -2.968 -7.274 1.00 97.62 79 VAL A C 1
ATOM 636 O O . VAL A 1 79 ? 8.177 -3.113 -8.337 1.00 97.62 79 VAL A O 1
ATOM 639 N N . PHE A 1 80 ? 9.172 -3.997 -6.522 1.00 97.69 80 PHE A N 1
ATOM 640 C CA . PHE A 1 80 ? 8.904 -5.393 -6.865 1.00 97.69 80 PHE A CA 1
ATOM 641 C C . PHE A 1 80 ? 7.411 -5.634 -7.105 1.00 97.69 80 PHE A C 1
ATOM 643 O O . PHE A 1 80 ? 7.032 -6.198 -8.129 1.00 97.69 80 PHE A O 1
ATOM 650 N N . MET A 1 81 ? 6.556 -5.167 -6.191 1.00 97.56 81 MET A N 1
ATOM 651 C CA . MET A 1 81 ? 5.111 -5.343 -6.310 1.00 97.56 81 MET A CA 1
ATOM 652 C C . MET A 1 81 ? 4.531 -4.589 -7.510 1.00 97.56 81 MET A C 1
ATOM 654 O O . MET A 1 81 ? 3.703 -5.150 -8.219 1.00 97.56 81 MET A O 1
ATOM 658 N N . ALA A 1 82 ? 5.006 -3.373 -7.798 1.00 97.75 82 ALA A N 1
ATOM 659 C CA . ALA A 1 82 ? 4.588 -2.634 -8.990 1.00 97.75 82 ALA A CA 1
ATOM 660 C C . ALA A 1 82 ? 4.980 -3.348 -10.293 1.00 97.75 82 ALA A C 1
ATOM 662 O O . ALA A 1 82 ? 4.160 -3.445 -11.206 1.00 97.75 82 ALA A O 1
ATOM 663 N N . ILE A 1 83 ? 6.195 -3.906 -10.377 1.00 97.69 83 ILE A N 1
ATOM 664 C CA . ILE A 1 83 ? 6.607 -4.716 -11.535 1.00 97.69 83 ILE A CA 1
ATOM 665 C C . ILE A 1 83 ? 5.734 -5.969 -11.638 1.00 97.69 83 ILE A C 1
ATOM 667 O O . ILE A 1 83 ? 5.267 -6.308 -12.728 1.00 97.69 83 ILE A O 1
ATOM 671 N N . LYS A 1 84 ? 5.476 -6.635 -10.510 1.00 97.06 84 LYS A N 1
ATOM 672 C CA . LYS A 1 84 ? 4.641 -7.836 -10.446 1.00 97.06 84 LYS A CA 1
ATOM 673 C C . LYS A 1 84 ? 3.228 -7.575 -10.963 1.00 97.06 84 LYS A C 1
ATOM 675 O O . LYS A 1 84 ? 2.743 -8.330 -11.806 1.00 97.06 84 LYS A O 1
ATOM 680 N N . ASP A 1 85 ? 2.595 -6.496 -10.517 1.00 95.62 85 ASP A N 1
ATOM 681 C CA . ASP A 1 85 ? 1.263 -6.096 -10.979 1.00 95.62 85 ASP A CA 1
ATOM 682 C C . ASP A 1 85 ? 1.264 -5.713 -12.466 1.00 95.62 85 ASP A C 1
ATOM 684 O O . ASP A 1 85 ? 0.364 -6.127 -13.199 1.00 95.62 85 ASP A O 1
ATOM 688 N N . ALA A 1 86 ? 2.307 -5.026 -12.951 1.00 96.62 86 ALA A N 1
ATOM 689 C CA . ALA A 1 86 ? 2.472 -4.720 -14.378 1.00 96.62 86 ALA A CA 1
ATOM 690 C C . ALA A 1 86 ? 2.577 -5.985 -15.258 1.00 96.62 86 ALA A C 1
ATOM 692 O O . ALA A 1 86 ? 2.256 -5.945 -16.445 1.00 96.62 86 ALA A O 1
ATOM 693 N N . HIS A 1 87 ? 2.966 -7.120 -14.669 1.00 96.31 87 HIS A N 1
ATOM 694 C CA . HIS A 1 87 ? 3.022 -8.435 -15.313 1.00 96.31 87 HIS A CA 1
ATOM 695 C C . HIS A 1 87 ? 1.896 -9.370 -14.838 1.00 96.31 87 HIS A C 1
ATOM 697 O O . HIS A 1 87 ? 2.057 -10.591 -14.837 1.00 96.31 87 HIS A O 1
ATOM 703 N N . ALA A 1 88 ? 0.749 -8.809 -14.435 1.00 94.31 88 ALA A N 1
ATOM 704 C CA . ALA A 1 88 ? -0.456 -9.548 -14.050 1.00 94.31 88 ALA A CA 1
ATOM 705 C C . ALA A 1 88 ? -0.227 -10.596 -12.942 1.00 94.31 88 ALA A C 1
ATOM 707 O O . ALA A 1 88 ? -0.822 -11.675 -12.951 1.00 94.31 88 ALA A O 1
ATOM 708 N N . GLY A 1 89 ? 0.657 -10.294 -11.989 1.00 93.69 89 GLY A N 1
ATOM 709 C CA . GLY A 1 89 ? 0.951 -11.176 -10.863 1.00 93.69 89 GLY A CA 1
ATOM 710 C C . GLY A 1 89 ? 1.999 -12.254 -11.150 1.00 93.69 89 GLY A C 1
ATOM 711 O O . GLY A 1 89 ? 2.289 -13.048 -10.253 1.00 93.69 89 GLY A O 1
ATOM 712 N N . ALA A 1 90 ? 2.578 -12.297 -12.357 1.00 94.88 90 ALA A N 1
ATOM 713 C CA . ALA A 1 90 ? 3.562 -13.309 -12.739 1.00 94.88 90 ALA A CA 1
ATOM 714 C C . ALA A 1 90 ? 4.771 -13.330 -11.787 1.00 94.88 90 ALA A C 1
ATOM 716 O O . ALA A 1 90 ? 5.154 -12.303 -11.216 1.00 94.88 90 ALA A O 1
ATOM 717 N N . SER A 1 91 ? 5.364 -14.509 -11.598 1.00 95.50 91 SER A N 1
ATOM 718 C CA . SER A 1 91 ? 6.587 -14.634 -10.805 1.00 95.50 91 SER A CA 1
ATOM 719 C C . SER A 1 91 ? 7.759 -13.936 -11.495 1.00 95.50 91 SER A C 1
ATOM 721 O O . SER A 1 91 ? 7.772 -13.796 -12.719 1.00 95.50 91 SER A O 1
ATOM 723 N N . TRP A 1 92 ? 8.712 -13.435 -10.711 1.00 95.56 92 TRP A N 1
ATOM 724 C CA . TRP A 1 92 ? 9.789 -12.613 -11.257 1.00 95.56 92 TRP A CA 1
ATOM 725 C C . TRP A 1 92 ? 10.724 -13.362 -12.210 1.00 95.56 92 TRP A C 1
ATOM 727 O O . TRP A 1 92 ? 11.298 -12.741 -13.101 1.00 95.56 92 TRP A O 1
ATOM 737 N N . ASP A 1 93 ? 10.826 -14.688 -12.099 1.00 93.69 93 ASP A N 1
ATOM 738 C CA . ASP A 1 93 ? 11.674 -15.531 -12.950 1.00 93.69 93 ASP A CA 1
ATOM 739 C C . ASP A 1 93 ? 11.250 -15.530 -14.431 1.00 93.69 93 ASP A C 1
ATOM 741 O O . ASP A 1 93 ? 12.077 -15.786 -15.312 1.00 93.69 93 ASP A O 1
ATOM 745 N N . VAL A 1 94 ? 9.987 -15.189 -14.710 1.00 95.75 94 VAL A N 1
ATOM 746 C CA . VAL A 1 94 ? 9.427 -15.085 -16.067 1.00 95.75 94 VAL A CA 1
ATOM 747 C C . VAL A 1 94 ? 9.283 -13.645 -16.571 1.00 95.75 94 VAL A C 1
ATOM 749 O O . VAL A 1 94 ? 8.745 -13.427 -17.659 1.00 95.75 94 VAL A O 1
ATOM 752 N N . TRP A 1 95 ? 9.741 -12.649 -15.809 1.00 96.56 95 TRP A N 1
ATOM 753 C CA . TRP A 1 95 ? 9.770 -11.258 -16.268 1.00 96.56 95 TRP A CA 1
ATOM 754 C C . TRP A 1 95 ? 10.788 -11.064 -17.404 1.00 96.56 95 TRP A C 1
ATOM 756 O O . TRP A 1 95 ? 11.686 -11.893 -17.590 1.00 96.56 95 TRP A O 1
ATOM 766 N N . PRO A 1 96 ? 10.692 -9.959 -18.170 1.00 96.69 96 PRO A N 1
ATOM 767 C CA . PRO A 1 96 ? 11.740 -9.573 -19.104 1.00 96.69 96 PRO A CA 1
ATOM 768 C C . PRO A 1 96 ? 13.110 -9.570 -18.421 1.00 96.69 96 PRO A C 1
ATOM 770 O O . PRO A 1 96 ? 13.246 -9.035 -17.321 1.00 96.69 96 PRO A O 1
ATOM 773 N N . GLU A 1 97 ? 14.114 -10.132 -19.095 1.00 96.56 97 GLU A N 1
ATOM 774 C CA . GLU A 1 97 ? 15.463 -10.369 -18.559 1.00 96.56 97 GLU A CA 1
ATOM 775 C C . GLU A 1 97 ? 16.043 -9.146 -17.837 1.00 96.56 97 GLU A C 1
ATOM 777 O O . GLU A 1 97 ? 16.476 -9.260 -16.698 1.00 96.56 97 GLU A O 1
ATOM 782 N N . ALA A 1 98 ? 15.916 -7.955 -18.426 1.00 97.12 98 ALA A N 1
ATOM 783 C CA . ALA A 1 98 ? 16.433 -6.726 -17.832 1.00 97.12 98 ALA A CA 1
ATOM 784 C C . ALA A 1 98 ? 15.774 -6.340 -16.487 1.00 97.12 98 ALA A C 1
ATOM 786 O O . ALA A 1 98 ? 16.423 -5.745 -15.630 1.00 97.12 98 ALA A O 1
ATOM 787 N N . LEU A 1 99 ? 14.492 -6.667 -16.274 1.00 96.31 99 LEU A N 1
ATOM 788 C CA . LEU A 1 99 ? 13.802 -6.442 -14.993 1.00 96.31 99 LEU A CA 1
ATOM 789 C C . LEU A 1 99 ? 14.033 -7.597 -14.014 1.00 96.31 99 LEU A C 1
ATOM 791 O O . LEU A 1 99 ? 14.206 -7.357 -12.817 1.00 96.31 99 LEU A O 1
ATOM 795 N N . ARG A 1 100 ? 14.061 -8.834 -14.523 1.00 95.56 100 ARG A N 1
ATOM 796 C CA . ARG A 1 100 ? 14.384 -10.042 -13.753 1.00 95.56 100 ARG A CA 1
ATOM 797 C C . ARG A 1 100 ? 15.766 -9.925 -13.112 1.00 95.56 100 ARG A C 1
ATOM 799 O O . ARG A 1 100 ? 15.892 -10.112 -11.910 1.00 95.56 100 ARG A O 1
ATOM 806 N N . ASP A 1 101 ? 16.762 -9.535 -13.904 1.00 95.06 101 ASP A N 1
ATOM 807 C CA . ASP A 1 101 ? 18.173 -9.464 -13.507 1.00 95.06 10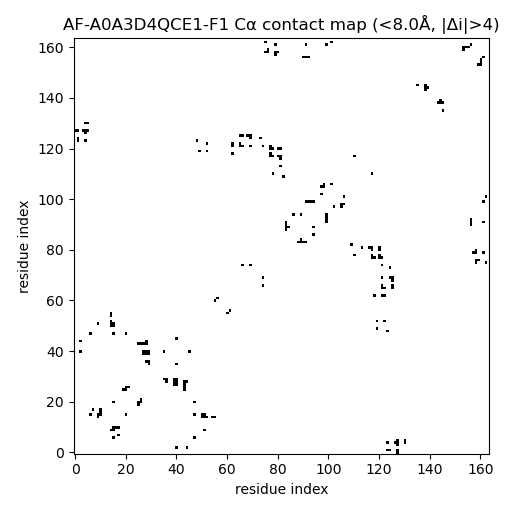1 ASP A CA 1
ATOM 808 C C . ASP A 1 101 ? 18.549 -8.092 -12.913 1.00 95.06 101 ASP A C 1
ATOM 810 O O . ASP A 1 101 ? 19.727 -7.793 -12.718 1.00 95.06 101 ASP A O 1
ATOM 814 N N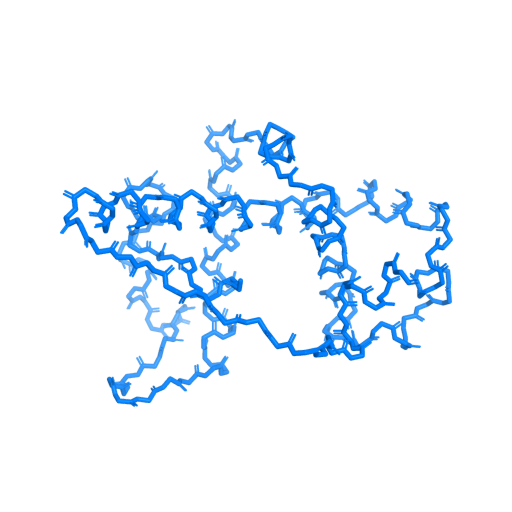 . LYS A 1 102 ? 17.545 -7.248 -12.616 1.00 94.00 102 LYS A N 1
ATOM 815 C CA . LYS A 1 102 ? 17.699 -5.903 -12.036 1.00 94.00 102 LYS A CA 1
ATOM 816 C C . LYS A 1 102 ? 18.738 -5.035 -12.753 1.00 94.00 102 LYS A C 1
ATOM 818 O O . LYS A 1 102 ? 19.554 -4.363 -12.115 1.00 94.00 102 LYS A O 1
ATOM 823 N N . GLU A 1 103 ? 18.699 -4.984 -14.080 1.00 96.50 103 GLU A N 1
ATOM 824 C CA . GLU A 1 103 ? 19.537 -4.036 -14.807 1.00 96.50 103 GLU A CA 1
ATOM 825 C C . GLU A 1 103 ? 19.218 -2.607 -14.344 1.00 96.50 103 GLU A C 1
ATOM 827 O O . GLU A 1 103 ? 18.074 -2.153 -14.424 1.00 96.50 103 GLU A O 1
ATOM 832 N N . GLU A 1 104 ? 20.238 -1.884 -13.869 1.00 95.38 104 GLU A N 1
ATOM 833 C CA . GLU A 1 104 ? 20.084 -0.574 -13.219 1.00 95.38 104 GLU A CA 1
ATOM 834 C C . GLU A 1 104 ? 19.251 0.393 -14.067 1.00 95.38 104 GLU A C 1
ATOM 836 O O . GLU A 1 104 ? 18.337 1.053 -13.570 1.00 95.38 104 GLU A O 1
ATOM 841 N N . LYS A 1 105 ? 19.513 0.412 -15.378 1.00 97.12 105 LYS A N 1
ATOM 842 C CA . LYS A 1 105 ? 18.775 1.241 -16.327 1.00 97.12 105 LYS A CA 1
ATOM 843 C C . LYS A 1 105 ? 17.310 0.819 -16.450 1.00 97.12 105 LYS A C 1
ATOM 845 O O . LYS A 1 105 ? 16.442 1.682 -16.410 1.00 97.12 105 LYS A O 1
ATOM 850 N N . ALA A 1 106 ? 17.027 -0.476 -16.580 1.00 96.94 106 ALA A N 1
ATOM 851 C CA . ALA A 1 106 ? 15.659 -0.965 -16.739 1.00 96.94 106 ALA A CA 1
ATOM 852 C C . ALA A 1 106 ? 14.812 -0.684 -15.492 1.00 96.94 106 ALA A C 1
ATOM 854 O O . ALA A 1 106 ? 13.673 -0.235 -15.604 1.00 96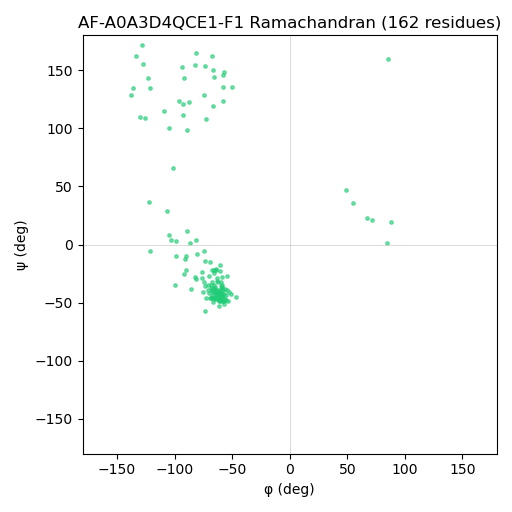.94 106 ALA A O 1
ATOM 855 N N . VAL A 1 107 ? 15.388 -0.873 -14.300 1.00 96.12 107 VAL A N 1
ATOM 856 C CA . VAL A 1 107 ? 14.717 -0.556 -13.033 1.00 96.12 107 VAL A CA 1
ATOM 857 C C . VAL A 1 107 ? 14.524 0.956 -12.872 1.00 96.12 107 VAL A C 1
ATOM 859 O O . VAL A 1 107 ? 13.462 1.386 -12.423 1.00 96.12 107 VAL A O 1
ATOM 862 N N . ALA A 1 108 ? 15.506 1.780 -13.250 1.00 96.88 108 ALA A N 1
ATOM 863 C CA . ALA A 1 108 ? 15.374 3.238 -13.215 1.00 96.88 108 ALA A CA 1
ATOM 864 C C . ALA A 1 108 ? 14.292 3.747 -14.185 1.00 96.88 108 ALA A C 1
ATOM 866 O O . ALA A 1 108 ? 13.448 4.557 -13.793 1.00 96.88 108 ALA A O 1
ATOM 867 N N . ASP A 1 109 ? 14.271 3.226 -15.414 1.00 97.62 109 ASP A N 1
ATOM 868 C CA . ASP A 1 109 ? 13.256 3.542 -16.422 1.00 97.62 109 ASP A CA 1
ATOM 869 C C . ASP A 1 109 ? 11.860 3.105 -15.939 1.00 97.62 109 ASP A C 1
ATOM 871 O O . ASP A 1 109 ? 10.893 3.865 -16.060 1.00 97.62 109 ASP A O 1
ATOM 875 N N . PHE A 1 110 ? 11.749 1.927 -15.310 1.00 97.69 110 PHE A N 1
ATOM 876 C CA . PHE A 1 110 ? 10.501 1.460 -14.702 1.00 97.69 110 PHE A CA 1
ATOM 877 C C . PHE A 1 110 ? 10.027 2.404 -13.590 1.00 97.69 110 PHE A C 1
ATOM 879 O O . PHE A 1 110 ? 8.882 2.850 -13.614 1.00 97.69 110 PHE A O 1
ATOM 886 N N . ARG A 1 111 ? 10.914 2.789 -12.660 1.00 97.31 111 ARG A N 1
ATOM 887 C CA . ARG A 1 111 ? 10.592 3.737 -11.576 1.00 97.31 111 ARG A CA 1
ATOM 888 C C . ARG A 1 111 ? 10.099 5.083 -12.096 1.00 97.31 111 ARG A C 1
ATOM 890 O O . ARG A 1 111 ? 9.193 5.663 -11.509 1.00 97.31 111 ARG A O 1
ATOM 897 N N . ALA A 1 112 ? 10.696 5.582 -13.176 1.00 96.94 112 ALA A N 1
ATOM 898 C CA . ALA A 1 112 ? 10.306 6.854 -13.773 1.00 96.94 112 ALA A CA 1
ATOM 899 C C . ALA A 1 112 ? 8.941 6.782 -1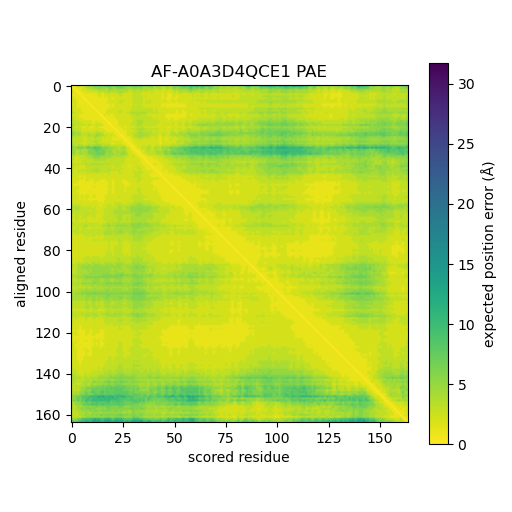4.476 1.00 96.94 112 ALA A C 1
ATOM 901 O O . ALA A 1 112 ? 8.193 7.757 -14.460 1.00 96.94 112 ALA A O 1
ATOM 902 N N . THR A 1 113 ? 8.622 5.641 -15.092 1.00 97.50 113 THR A N 1
ATOM 903 C CA . THR A 1 113 ? 7.397 5.453 -15.886 1.00 97.50 113 THR A CA 1
ATOM 904 C C . THR A 1 113 ? 6.201 4.948 -15.079 1.00 97.50 113 THR A C 1
ATOM 906 O O . THR A 1 113 ? 5.077 5.195 -15.499 1.00 97.50 113 THR A O 1
ATOM 909 N N . HIS A 1 114 ? 6.432 4.313 -13.925 1.00 98.00 114 HIS A N 1
ATOM 910 C CA . HIS A 1 114 ? 5.404 3.708 -13.063 1.00 98.00 114 HIS A CA 1
ATOM 911 C C . HIS A 1 114 ? 5.427 4.296 -11.641 1.00 98.00 114 HIS A C 1
ATOM 913 O O . HIS A 1 114 ? 5.299 3.596 -10.632 1.00 98.00 114 HIS A O 1
ATOM 919 N N . ALA A 1 115 ? 5.697 5.600 -11.541 1.00 97.38 115 ALA A N 1
ATOM 920 C CA . ALA A 1 115 ? 5.857 6.274 -10.256 1.00 97.38 115 ALA A CA 1
ATOM 921 C C . ALA A 1 115 ? 4.574 6.240 -9.406 1.00 97.38 115 ALA A C 1
ATOM 923 O O . ALA A 1 115 ? 4.667 6.183 -8.181 1.00 97.38 115 ALA A O 1
ATOM 924 N N . ASP A 1 116 ? 3.399 6.261 -10.041 1.00 97.31 116 ASP A N 1
ATOM 925 C CA . ASP A 1 116 ? 2.113 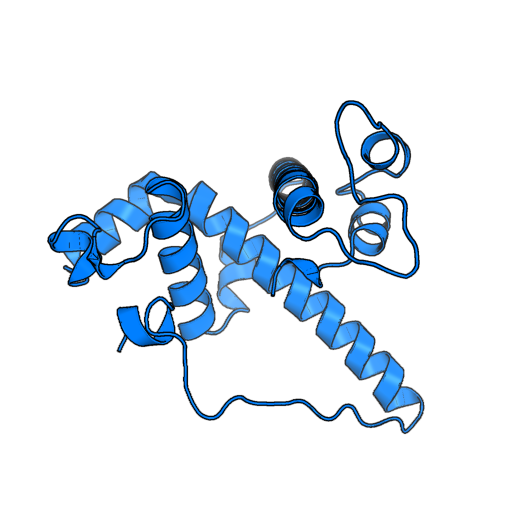6.229 -9.341 1.00 97.31 116 ASP A CA 1
ATOM 926 C C . ASP A 1 116 ? 1.785 4.828 -8.809 1.00 97.31 116 ASP A C 1
ATOM 928 O O . ASP A 1 116 ? 1.386 4.672 -7.657 1.00 97.31 116 ASP A O 1
ATOM 932 N N . GLU A 1 117 ? 2.058 3.786 -9.595 1.00 98.12 117 GLU A N 1
ATOM 933 C CA . GLU A 1 117 ? 1.887 2.389 -9.193 1.00 98.12 117 GLU A CA 1
ATOM 934 C C . GLU A 1 117 ? 2.820 2.025 -8.034 1.00 98.12 117 GLU A C 1
ATOM 936 O O . GLU A 1 117 ? 2.411 1.358 -7.083 1.00 98.12 117 GLU A O 1
ATOM 941 N N . ILE A 1 118 ? 4.067 2.503 -8.066 1.00 98.50 118 ILE A N 1
ATOM 942 C CA . ILE A 1 118 ? 4.989 2.373 -6.930 1.00 98.50 118 ILE A CA 1
ATOM 943 C C . ILE A 1 118 ? 4.467 3.180 -5.736 1.00 98.50 118 ILE A C 1
ATOM 945 O O . ILE A 1 118 ? 4.506 2.698 -4.600 1.00 98.50 118 ILE A O 1
ATOM 949 N N . GLY A 1 119 ? 3.960 4.389 -5.988 1.00 98.44 119 GLY A N 1
ATOM 950 C CA . GLY A 1 119 ? 3.393 5.271 -4.973 1.00 98.44 119 GLY A CA 1
ATOM 951 C C . GLY A 1 119 ? 2.216 4.655 -4.223 1.00 98.44 119 GLY A C 1
ATOM 952 O O . GLY A 1 119 ? 2.144 4.777 -2.999 1.00 98.44 119 GLY A O 1
ATOM 953 N N . PHE A 1 120 ? 1.368 3.896 -4.916 1.00 98.56 120 PHE A N 1
ATOM 954 C CA . PHE A 1 120 ? 0.302 3.110 -4.305 1.00 98.56 120 PHE A CA 1
ATOM 955 C C . PHE A 1 120 ? 0.846 2.126 -3.257 1.00 98.56 120 PHE A C 1
ATOM 957 O O . PHE A 1 120 ? 0.362 2.096 -2.124 1.00 98.56 120 PHE A O 1
ATOM 964 N N . TYR A 1 121 ? 1.887 1.350 -3.577 1.00 98.44 121 TYR A N 1
ATOM 965 C CA . TYR A 1 121 ? 2.468 0.418 -2.603 1.00 98.44 121 TYR A CA 1
ATOM 966 C C . TYR A 1 121 ? 3.186 1.123 -1.455 1.00 98.44 121 TYR A C 1
ATOM 968 O O . TYR A 1 121 ? 3.110 0.643 -0.322 1.00 98.44 121 TYR A O 1
ATOM 976 N N . VAL A 1 122 ? 3.830 2.265 -1.720 1.00 98.62 122 VAL A N 1
ATOM 977 C CA . VAL A 1 122 ? 4.412 3.123 -0.676 1.00 98.62 122 VAL A CA 1
ATOM 978 C C . VAL A 1 122 ? 3.327 3.572 0.298 1.00 98.62 122 VAL A C 1
ATOM 980 O O . VAL A 1 122 ? 3.492 3.400 1.505 1.00 98.62 122 VAL A O 1
ATOM 983 N N . PHE A 1 123 ? 2.200 4.072 -0.216 1.00 98.62 123 PHE A N 1
ATOM 984 C CA . PHE A 1 123 ? 1.044 4.451 0.592 1.00 98.62 123 PHE A CA 1
ATOM 985 C C . PHE A 1 123 ? 0.549 3.273 1.437 1.00 98.62 123 PHE A C 1
ATOM 987 O O . PHE A 1 123 ? 0.476 3.388 2.655 1.00 98.62 123 PHE A O 1
ATOM 994 N N . VAL A 1 124 ? 0.321 2.102 0.834 1.00 98.31 124 VAL A N 1
ATOM 995 C CA . VAL A 1 124 ? -0.156 0.911 1.559 1.00 98.31 124 VAL A CA 1
ATOM 996 C C . VAL A 1 124 ? 0.811 0.476 2.669 1.00 98.31 124 VAL A C 1
ATOM 998 O O . VAL A 1 124 ? 0.371 0.153 3.775 1.00 98.31 124 VAL A O 1
ATOM 1001 N N . GLN A 1 125 ? 2.124 0.451 2.406 1.00 98.31 125 GLN A N 1
ATOM 1002 C CA . GLN A 1 125 ? 3.122 0.090 3.423 1.00 98.31 125 GLN A CA 1
ATOM 1003 C C . GLN A 1 125 ? 3.195 1.124 4.546 1.00 98.31 125 GLN A C 1
ATOM 1005 O O . GLN A 1 125 ? 3.289 0.745 5.716 1.00 98.31 125 GLN A O 1
ATOM 1010 N N . TYR A 1 126 ? 3.117 2.409 4.202 1.00 98.06 126 TYR A N 1
ATOM 1011 C CA . TYR A 1 126 ? 3.060 3.491 5.174 1.00 98.06 126 TYR A CA 1
ATOM 1012 C C . TYR A 1 126 ? 1.822 3.376 6.067 1.00 98.06 126 TYR A C 1
ATOM 1014 O O . TYR A 1 126 ? 1.959 3.311 7.288 1.00 98.06 126 TYR A O 1
ATOM 1022 N N . THR A 1 127 ? 0.629 3.261 5.481 1.00 98.12 127 THR A N 1
ATOM 1023 C CA . THR A 1 127 ? -0.634 3.116 6.217 1.00 98.12 127 THR A CA 1
ATOM 1024 C C . THR A 1 127 ? -0.583 1.919 7.162 1.00 98.12 127 THR A C 1
ATOM 1026 O O . THR A 1 127 ? -0.886 2.054 8.348 1.00 98.12 127 THR A O 1
ATOM 1029 N N . PHE A 1 128 ? -0.111 0.762 6.682 1.00 97.75 128 PHE A N 1
ATOM 1030 C CA . PHE A 1 128 ? 0.070 -0.412 7.536 1.00 97.75 128 PHE A CA 1
ATOM 1031 C C . PHE A 1 128 ? 1.027 -0.132 8.705 1.00 97.75 128 PHE A C 1
ATOM 1033 O O . PHE A 1 128 ? 0.734 -0.502 9.841 1.00 97.75 128 PHE A O 1
ATOM 1040 N N . GLN A 1 129 ? 2.160 0.532 8.455 1.00 96.31 129 GLN A N 1
ATOM 1041 C CA . GLN A 1 129 ? 3.127 0.876 9.499 1.00 96.31 129 GLN A CA 1
ATOM 1042 C C . GLN A 1 129 ? 2.510 1.784 10.573 1.00 96.31 129 GLN A C 1
ATOM 1044 O O . GLN A 1 129 ? 2.745 1.552 11.762 1.00 96.31 129 GLN A O 1
ATOM 1049 N N . GLN A 1 130 ? 1.699 2.766 10.173 1.00 97.06 130 GLN A N 1
ATOM 1050 C CA . GLN A 1 130 ? 1.023 3.686 11.091 1.00 97.06 130 GLN A CA 1
ATOM 1051 C C . GLN A 1 130 ? -0.017 2.966 11.955 1.00 97.06 130 GLN A C 1
ATOM 1053 O O . GLN A 1 130 ? 0.025 3.066 13.184 1.00 97.06 130 GLN A O 1
ATOM 1058 N N . GLN A 1 131 ? -0.892 2.173 11.334 1.00 97.75 131 GLN A N 1
ATOM 1059 C CA . GLN A 1 131 ? -1.918 1.404 12.045 1.00 97.75 131 GLN A CA 1
ATOM 1060 C C . GLN A 1 131 ? -1.293 0.363 12.985 1.00 97.75 131 GLN A C 1
ATOM 1062 O O . GLN A 1 131 ? -1.689 0.230 14.146 1.00 97.75 131 GLN A O 1
ATOM 1067 N N . TRP A 1 132 ? -0.238 -0.322 12.534 1.00 97.06 132 TRP A N 1
ATOM 1068 C CA . TRP A 1 132 ? 0.504 -1.267 13.364 1.00 97.06 132 TRP A CA 1
ATOM 1069 C C . TRP A 1 132 ? 1.176 -0.591 14.563 1.00 97.06 132 TRP A C 1
ATOM 1071 O O . TRP A 1 132 ? 1.141 -1.117 15.678 1.00 97.06 132 TRP A O 1
ATOM 1081 N N . ALA A 1 133 ? 1.775 0.587 14.364 1.00 96.19 133 ALA A N 1
ATOM 1082 C CA . ALA A 1 133 ? 2.375 1.357 15.448 1.00 96.19 133 ALA A CA 1
ATOM 1083 C C . ALA A 1 133 ? 1.326 1.788 16.486 1.00 96.19 133 ALA A C 1
ATOM 1085 O O . ALA A 1 133 ? 1.578 1.654 17.688 1.00 96.19 133 ALA A O 1
ATOM 1086 N N . ALA A 1 134 ? 0.144 2.229 16.042 1.00 97.12 134 ALA A N 1
ATOM 1087 C CA . ALA A 1 134 ? -0.967 2.590 16.922 1.00 97.12 134 ALA A CA 1
ATOM 1088 C C . ALA A 1 134 ? -1.450 1.391 17.758 1.00 97.12 134 ALA A C 1
ATOM 1090 O O . ALA A 1 134 ? -1.556 1.496 18.985 1.00 97.12 134 ALA A O 1
ATOM 1091 N N . LEU A 1 135 ? -1.642 0.225 17.130 1.00 96.81 135 LEU A N 1
ATOM 1092 C CA . LEU A 1 135 ? -2.014 -1.012 17.824 1.00 96.81 135 LEU A CA 1
ATOM 1093 C C . LEU A 1 135 ? -0.962 -1.425 18.864 1.00 96.81 135 LEU A C 1
ATOM 1095 O O . LEU A 1 135 ? -1.294 -1.730 20.014 1.00 96.81 135 LEU A O 1
ATOM 1099 N N . ARG A 1 136 ? 0.324 -1.392 18.492 1.00 97.12 136 ARG A N 1
ATOM 1100 C CA . ARG A 1 136 ? 1.425 -1.706 19.416 1.00 97.12 136 ARG A CA 1
ATOM 1101 C C . ARG A 1 136 ? 1.469 -0.753 20.603 1.00 97.12 136 ARG A C 1
ATOM 1103 O O . ARG A 1 136 ? 1.666 -1.210 21.732 1.00 97.12 136 ARG A O 1
ATOM 1110 N N . ALA A 1 137 ? 1.280 0.545 20.372 1.00 97.44 137 ALA A N 1
ATOM 1111 C CA . ALA A 1 137 ? 1.236 1.538 21.440 1.00 97.44 137 ALA A CA 1
ATOM 1112 C C . ALA A 1 137 ? 0.057 1.277 22.392 1.00 97.44 137 ALA A C 1
ATOM 1114 O O . ALA A 1 137 ? 0.237 1.277 23.612 1.00 97.44 137 ALA A O 1
ATOM 1115 N N . TYR A 1 138 ? -1.123 0.968 21.844 1.00 97.69 138 TYR A N 1
ATOM 1116 C CA . TYR A 1 138 ? -2.318 0.635 22.620 1.00 97.69 138 TYR A CA 1
ATOM 1117 C C . TYR A 1 138 ? -2.125 -0.596 23.520 1.00 97.69 138 TYR A C 1
ATOM 1119 O O . TYR A 1 138 ? -2.506 -0.562 24.697 1.00 97.69 138 TYR A O 1
ATOM 1127 N N . ALA A 1 139 ? -1.521 -1.664 22.984 1.00 97.62 139 ALA A N 1
ATOM 1128 C CA . ALA A 1 139 ? -1.210 -2.889 23.722 1.00 97.62 139 ALA A CA 1
ATOM 1129 C C . ALA A 1 139 ? -0.157 -2.642 24.816 1.00 97.62 139 ALA A C 1
ATOM 1131 O O . ALA A 1 139 ? -0.366 -2.995 25.978 1.00 97.62 139 ALA A O 1
ATOM 1132 N N . THR A 1 140 ? 0.925 -1.937 24.470 1.00 97.19 140 THR A N 1
ATOM 1133 C CA . THR A 1 140 ? 2.016 -1.605 25.401 1.00 97.19 140 THR A CA 1
ATOM 1134 C C . THR A 1 140 ? 1.511 -0.793 26.593 1.00 97.19 140 THR A C 1
ATOM 1136 O O . THR A 1 140 ? 1.857 -1.089 27.735 1.00 97.19 140 THR A O 1
ATOM 1139 N N . ALA A 1 141 ? 0.625 0.182 26.357 1.00 98.06 141 ALA A N 1
ATOM 1140 C CA . ALA A 1 141 ? 0.006 0.980 27.418 1.00 98.06 141 ALA A CA 1
ATOM 1141 C C . ALA A 1 141 ? -0.818 0.142 28.420 1.00 98.06 141 ALA A C 1
ATOM 1143 O O . ALA A 1 141 ? -1.113 0.609 29.518 1.00 98.06 141 ALA A O 1
ATOM 1144 N N . ARG A 1 142 ? -1.179 -1.094 28.055 1.00 98.25 142 ARG A N 1
ATOM 1145 C CA . ARG A 1 142 ? -1.915 -2.059 28.888 1.00 98.25 142 ARG A CA 1
ATOM 1146 C C . ARG A 1 142 ? -1.035 -3.184 29.429 1.00 98.25 142 ARG A C 1
ATOM 1148 O O . ARG A 1 142 ? -1.558 -4.127 30.012 1.00 98.25 142 ARG A O 1
ATOM 1155 N N . GLY A 1 143 ? 0.282 -3.094 29.246 1.00 97.88 143 GLY A N 1
ATOM 1156 C CA . GLY A 1 143 ? 1.214 -4.145 29.651 1.00 97.88 143 GLY A CA 1
ATOM 1157 C C . GLY A 1 143 ? 1.065 -5.433 28.837 1.00 97.88 143 GLY A C 1
ATOM 1158 O O . GLY A 1 143 ? 1.432 -6.497 29.324 1.00 97.88 143 GLY A O 1
ATOM 1159 N N . ILE A 1 144 ? 0.505 -5.349 27.626 1.00 98.00 144 ILE A N 1
ATOM 1160 C CA . ILE A 1 144 ? 0.380 -6.480 26.704 1.00 98.00 144 ILE A CA 1
ATOM 1161 C C . ILE A 1 144 ? 1.549 -6.428 25.723 1.00 98.00 144 ILE A C 1
ATOM 1163 O O . ILE A 1 144 ? 1.739 -5.436 25.016 1.00 98.00 144 ILE A O 1
ATOM 1167 N N . GLU A 1 145 ? 2.313 -7.515 25.661 1.00 95.31 145 GLU A N 1
ATOM 1168 C CA . GLU A 1 145 ? 3.390 -7.695 24.692 1.00 95.31 145 GLU A CA 1
ATOM 1169 C C . GLU A 1 145 ? 2.871 -8.392 23.430 1.00 95.31 145 GLU A C 1
ATOM 1171 O O . GLU A 1 145 ? 2.026 -9.285 23.494 1.00 95.31 145 GLU A O 1
ATOM 1176 N N . ILE A 1 146 ? 3.392 -7.985 22.272 1.00 94.94 146 ILE A N 1
ATOM 1177 C CA . ILE A 1 146 ? 3.064 -8.584 20.977 1.00 94.94 146 ILE A CA 1
ATOM 1178 C C . ILE A 1 146 ? 4.285 -9.354 20.490 1.00 94.94 146 ILE A C 1
ATOM 1180 O O . ILE A 1 146 ? 5.326 -8.760 20.202 1.00 94.94 146 ILE A O 1
ATOM 1184 N N . LEU A 1 147 ? 4.140 -10.674 20.389 1.00 93.88 147 LEU A N 1
ATOM 1185 C CA . LEU A 1 147 ? 5.158 -11.564 19.848 1.00 93.88 147 LEU A CA 1
ATOM 1186 C C . LEU A 1 147 ? 4.913 -11.766 18.349 1.00 93.88 147 LEU A C 1
ATOM 1188 O O . LEU A 1 147 ? 3.839 -12.212 17.950 1.00 93.88 147 LEU A O 1
ATOM 1192 N N . GLY A 1 148 ? 5.900 -11.413 17.527 1.00 90.12 148 GLY A N 1
ATOM 1193 C CA . GLY A 1 148 ? 5.881 -11.711 16.096 1.00 90.12 148 GLY A CA 1
ATOM 1194 C C . GLY A 1 148 ? 6.334 -13.141 15.800 1.00 90.12 148 GLY A C 1
ATOM 1195 O O . GLY A 1 148 ? 6.970 -13.782 16.633 1.00 90.12 148 GLY A O 1
ATOM 1196 N N . ASP A 1 149 ? 6.051 -13.601 14.586 1.00 92.69 149 ASP A N 1
ATOM 1197 C CA . ASP A 1 149 ? 6.550 -14.861 14.035 1.00 92.69 149 ASP A CA 1
ATOM 1198 C C . ASP A 1 149 ? 7.340 -14.563 12.753 1.00 92.69 149 ASP A C 1
ATOM 1200 O O . ASP A 1 149 ? 6.916 -13.742 11.934 1.00 92.69 149 ASP A O 1
ATOM 1204 N N . ILE A 1 150 ? 8.513 -15.179 12.609 1.00 89.62 150 ILE A N 1
ATOM 1205 C CA . ILE A 1 150 ? 9.426 -14.969 11.482 1.00 89.62 150 ILE A CA 1
ATOM 1206 C C . ILE A 1 150 ? 9.724 -16.339 10.863 1.00 89.62 150 ILE A C 1
ATOM 1208 O O . ILE A 1 150 ? 10.458 -17.132 11.462 1.00 89.62 150 ILE A O 1
ATOM 1212 N N . PRO A 1 151 ? 9.192 -16.627 9.661 1.00 85.44 151 PRO A N 1
ATOM 1213 C CA . PRO A 1 151 ? 9.526 -17.841 8.929 1.00 85.44 151 PRO A CA 1
ATOM 1214 C C . PRO A 1 151 ? 11.032 -17.951 8.654 1.00 85.44 151 PRO A C 1
ATOM 1216 O O . PRO A 1 151 ? 11.700 -16.956 8.388 1.00 85.44 151 PRO A O 1
ATOM 1219 N N . ILE A 1 152 ? 11.565 -19.179 8.667 1.00 87.44 152 ILE A N 1
ATOM 1220 C CA . ILE A 1 152 ? 13.001 -19.439 8.441 1.00 87.44 152 ILE A CA 1
ATOM 1221 C C . ILE A 1 152 ? 13.425 -19.125 6.996 1.00 87.44 152 ILE A C 1
ATOM 1223 O O . ILE A 1 152 ? 14.564 -18.726 6.765 1.00 87.44 152 ILE A O 1
ATOM 1227 N N . TYR A 1 153 ? 12.527 -19.317 6.026 1.00 88.31 153 TYR A N 1
ATOM 1228 C CA . TYR A 1 153 ? 12.812 -19.138 4.604 1.00 88.31 153 TYR A CA 1
ATOM 1229 C C . TYR A 1 153 ? 11.864 -18.123 3.973 1.00 88.31 153 TYR A C 1
ATOM 1231 O O . TYR A 1 153 ? 10.670 -18.106 4.278 1.00 88.31 153 TYR A O 1
ATOM 1239 N N . CYS A 1 154 ? 12.395 -17.334 3.041 1.00 84.81 154 CYS A N 1
ATOM 1240 C CA . CYS A 1 154 ? 11.596 -16.502 2.150 1.00 84.81 154 CYS A CA 1
ATOM 1241 C C . CYS A 1 154 ? 11.075 -17.329 0.967 1.00 84.81 154 CYS A C 1
ATOM 1243 O O . CYS A 1 154 ? 11.672 -18.336 0.577 1.00 84.81 154 CYS A O 1
ATOM 1245 N N . ALA A 1 155 ? 9.953 -16.901 0.387 1.00 88.81 155 ALA A N 1
ATOM 1246 C CA . ALA A 1 155 ? 9.444 -17.508 -0.835 1.00 88.81 155 ALA A CA 1
ATOM 1247 C C . ALA A 1 155 ? 10.413 -17.244 -2.007 1.00 88.81 155 ALA A C 1
ATOM 1249 O O . ALA A 1 155 ? 10.967 -16.147 -2.080 1.00 88.81 155 ALA A O 1
ATOM 1250 N N . PRO A 1 156 ? 10.586 -18.195 -2.947 1.00 89.62 156 PRO A N 1
ATOM 1251 C CA . PRO A 1 156 ? 11.386 -17.973 -4.153 1.00 89.62 156 PRO A CA 1
ATOM 1252 C C . PRO A 1 156 ? 10.891 -16.811 -5.019 1.00 89.62 156 PRO A C 1
ATOM 1254 O O . PRO A 1 156 ? 11.681 -16.202 -5.720 1.00 89.62 156 PRO A O 1
ATOM 1257 N N . ASP A 1 157 ? 9.590 -16.516 -4.976 1.00 93.06 157 ASP A N 1
ATOM 1258 C CA . ASP A 1 157 ? 8.951 -15.401 -5.676 1.00 93.06 157 ASP A CA 1
ATOM 1259 C C . ASP A 1 157 ? 8.687 -14.237 -4.708 1.00 93.06 157 ASP A C 1
ATOM 1261 O O . ASP A 1 157 ? 7.538 -13.949 -4.362 1.00 93.06 157 ASP A O 1
ATOM 1265 N N . SER A 1 158 ? 9.747 -13.611 -4.192 1.00 93.00 158 SER A N 1
ATOM 1266 C CA . SER A 1 158 ? 9.635 -12.492 -3.252 1.00 93.00 158 SER A CA 1
ATOM 1267 C C . SER A 1 158 ? 10.554 -11.332 -3.611 1.00 93.00 158 SER A C 1
ATOM 1269 O O . SER A 1 158 ? 11.533 -11.483 -4.338 1.00 93.00 158 SER A O 1
ATOM 1271 N N . ALA A 1 159 ? 10.262 -10.161 -3.043 1.00 92.38 159 ALA A N 1
ATOM 1272 C CA . ALA A 1 159 ? 11.154 -9.014 -3.147 1.00 92.38 159 ALA A CA 1
ATOM 1273 C C . ALA A 1 159 ? 12.546 -9.328 -2.576 1.00 92.38 159 ALA A C 1
ATOM 1275 O O . ALA A 1 159 ? 13.535 -8.897 -3.153 1.00 92.38 159 ALA A O 1
ATOM 1276 N N . ASP A 1 160 ? 12.634 -10.111 -1.493 1.00 90.69 160 ASP A N 1
ATOM 1277 C CA . ASP A 1 160 ? 13.912 -10.487 -0.874 1.00 90.69 160 ASP A CA 1
ATOM 1278 C C . ASP A 1 160 ? 14.781 -11.350 -1.794 1.00 90.69 160 ASP A C 1
ATOM 1280 O O . ASP A 1 160 ? 15.992 -11.178 -1.812 1.00 90.69 160 ASP A O 1
ATOM 1284 N N . THR A 1 161 ? 14.174 -12.269 -2.554 1.00 91.31 161 THR A N 1
ATOM 1285 C CA . THR A 1 161 ? 14.888 -13.145 -3.501 1.00 91.31 161 THR A CA 1
ATOM 1286 C C . THR A 1 161 ? 15.176 -12.468 -4.834 1.00 91.31 161 THR A C 1
ATOM 1288 O O . THR A 1 161 ? 16.176 -12.776 -5.469 1.00 91.31 161 THR A O 1
ATOM 1291 N N . TRP A 1 162 ? 14.330 -11.533 -5.262 1.00 93.38 162 TRP A N 1
ATOM 1292 C CA . TRP A 1 162 ? 14.601 -10.714 -6.442 1.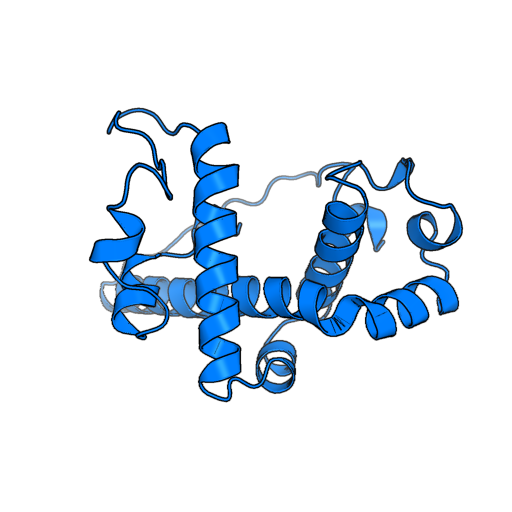00 93.38 162 TRP A CA 1
ATOM 1293 C C . TRP A 1 162 ? 15.669 -9.644 -6.170 1.00 93.38 162 TRP A C 1
ATOM 1295 O O . TRP A 1 162 ? 16.413 -9.271 -7.072 1.00 93.38 162 TRP A O 1
ATOM 1305 N N . ALA A 1 163 ? 15.752 -9.117 -4.943 1.00 86.81 163 ALA A N 1
ATOM 1306 C CA . ALA A 1 163 ? 16.637 -8.003 -4.614 1.00 86.81 163 ALA A CA 1
ATOM 1307 C C . ALA A 1 163 ? 18.041 -8.390 -4.115 1.00 86.81 163 ALA A C 1
ATOM 1309 O O . ALA A 1 163 ? 18.883 -7.485 -4.047 1.00 86.81 163 ALA A O 1
ATOM 1310 N N . HIS A 1 164 ? 18.295 -9.660 -3.778 1.00 82.56 164 HIS A N 1
ATOM 1311 C CA . HIS A 1 164 ? 19.525 -10.141 -3.129 1.00 82.56 164 HIS A CA 1
ATOM 1312 C C . HIS A 1 164 ? 19.993 -11.491 -3.678 1.00 82.56 164 HIS A C 1
ATOM 1314 O O . HIS A 1 164 ? 21.230 -11.687 -3.715 1.00 82.56 164 HIS A O 1
#